Protein AF-S4PQL3-F1 (afdb_monomer_lite)

Foldseek 3Di:
DDDPPDDPPPPVVPPPQDQQAADLDDDPVLLVLLLVVCLAPPLPLCVSCVSSSRHHSVSSVVCCVVCCVVSVSVVSNVNSVVVVVVVVPPPPDDDDDDDDDDPDDDDDDDDD

Structure (mmCIF, N/CA/C/O backbone):
data_AF-S4PQL3-F1
#
_entry.id   AF-S4PQL3-F1
#
loop_
_atom_site.group_PDB
_atom_site.id
_atom_site.type_symbol
_atom_site.label_atom_id
_atom_site.label_alt_id
_atom_site.label_comp_id
_atom_site.label_asym_id
_atom_site.label_entity_id
_atom_site.label_seq_id
_atom_site.pdbx_PDB_ins_code
_atom_site.Cartn_x
_atom_site.Cartn_y
_atom_site.Cartn_z
_atom_site.occupancy
_atom_site.B_iso_or_equiv
_atom_site.auth_seq_id
_atom_site.auth_comp_id
_atom_site.auth_asym_id
_atom_site.auth_atom_id
_atom_site.pdbx_PDB_model_num
ATOM 1 N N . MET A 1 1 ? 1.111 52.770 -8.232 1.00 54.19 1 MET A N 1
ATOM 2 C CA . MET A 1 1 ? 0.310 51.524 -8.164 1.00 54.19 1 MET A CA 1
ATOM 3 C C . MET A 1 1 ? 0.664 50.609 -9.321 1.00 54.19 1 MET A C 1
ATOM 5 O O . MET A 1 1 ? 0.499 51.042 -10.451 1.00 54.19 1 MET A O 1
ATOM 9 N N . LYS A 1 2 ? 1.124 49.382 -9.037 1.00 53.66 2 LYS A N 1
ATOM 10 C CA . LYS A 1 2 ? 1.009 48.172 -9.879 1.00 53.66 2 LYS A CA 1
ATOM 11 C C . LYS A 1 2 ? 1.687 47.017 -9.130 1.00 53.66 2 LYS A C 1
ATOM 13 O O . LYS A 1 2 ? 2.870 46.758 -9.305 1.00 53.66 2 LYS A O 1
ATOM 18 N N . ARG A 1 3 ? 0.943 46.372 -8.228 1.00 51.34 3 ARG A N 1
ATOM 19 C CA . ARG A 1 3 ? 1.338 45.080 -7.655 1.00 51.34 3 ARG A CA 1
ATOM 20 C C . ARG A 1 3 ? 1.027 44.023 -8.713 1.00 51.34 3 ARG A C 1
ATOM 22 O O . ARG A 1 3 ? -0.135 43.879 -9.076 1.00 51.34 3 ARG A O 1
ATOM 29 N N . LYS A 1 4 ? 2.040 43.321 -9.217 1.00 53.41 4 LYS A N 1
ATOM 30 C CA . LYS A 1 4 ? 1.851 42.036 -9.895 1.00 53.41 4 LYS A CA 1
ATOM 31 C C . LYS A 1 4 ? 2.220 40.955 -8.889 1.00 53.41 4 LYS A C 1
ATOM 33 O O . LYS A 1 4 ? 3.387 40.634 -8.717 1.00 53.41 4 LYS A O 1
ATOM 38 N N . VAL A 1 5 ? 1.205 40.472 -8.183 1.00 56.53 5 VAL A N 1
ATOM 39 C CA . VAL A 1 5 ? 1.244 39.160 -7.539 1.00 56.53 5 VAL A CA 1
ATOM 40 C C . VAL A 1 5 ? 1.065 38.169 -8.683 1.00 56.53 5 VAL A C 1
ATOM 42 O O . VAL A 1 5 ? -0.007 38.111 -9.276 1.00 56.53 5 VAL A O 1
ATOM 45 N N . GLY A 1 6 ? 2.151 37.516 -9.082 1.00 50.72 6 GLY A N 1
ATOM 46 C CA . GLY A 1 6 ? 2.153 36.485 -10.111 1.00 50.72 6 GLY A CA 1
ATOM 47 C C . GLY A 1 6 ? 2.552 35.165 -9.478 1.00 50.72 6 GLY A C 1
ATOM 48 O O . GLY A 1 6 ? 3.737 34.899 -9.349 1.00 50.72 6 GLY A O 1
ATOM 49 N N . ASP A 1 7 ? 1.547 34.429 -9.009 1.00 52.19 7 ASP A N 1
ATOM 50 C CA . ASP A 1 7 ? 1.407 32.981 -9.195 1.00 52.19 7 ASP A CA 1
ATOM 51 C C . ASP A 1 7 ? 2.699 32.133 -9.161 1.00 52.19 7 ASP A C 1
ATOM 53 O O . ASP A 1 7 ? 3.058 31.471 -10.125 1.00 52.19 7 ASP A O 1
ATOM 57 N N . ALA A 1 8 ? 3.421 32.160 -8.042 1.00 52.03 8 ALA A N 1
ATOM 58 C CA . ALA A 1 8 ? 4.573 31.288 -7.784 1.00 52.03 8 ALA A CA 1
ATOM 59 C C . ALA A 1 8 ? 4.348 30.487 -6.492 1.00 52.03 8 ALA A C 1
ATOM 61 O O . ALA A 1 8 ? 5.194 30.466 -5.606 1.00 52.03 8 ALA A O 1
ATOM 62 N N . GLY A 1 9 ? 3.140 29.939 -6.320 1.00 51.34 9 GLY A N 1
ATOM 63 C CA . GLY A 1 9 ? 2.694 29.402 -5.028 1.00 51.34 9 GLY A CA 1
ATOM 64 C C . GLY A 1 9 ? 2.504 27.889 -4.951 1.00 51.34 9 GLY A C 1
ATOM 65 O O . GLY A 1 9 ? 2.343 27.380 -3.848 1.00 51.34 9 GLY A O 1
ATOM 66 N N . VAL A 1 10 ? 2.476 27.168 -6.079 1.00 56.03 10 VAL A N 1
ATOM 67 C CA . VAL A 1 10 ? 2.014 25.762 -6.074 1.00 56.03 10 VAL A CA 1
ATOM 68 C C . VAL A 1 10 ? 2.884 24.768 -6.845 1.00 56.03 10 VAL A C 1
ATOM 70 O O . VAL A 1 10 ? 2.742 23.572 -6.617 1.00 56.03 10 VAL A O 1
ATOM 73 N N . GLU A 1 11 ? 3.803 25.213 -7.707 1.00 50.19 11 GLU A N 1
ATOM 74 C CA . GLU A 1 11 ? 4.694 24.294 -8.446 1.00 50.19 11 GLU A CA 1
ATOM 75 C C . GLU A 1 11 ? 5.824 23.732 -7.564 1.00 50.19 11 GLU A C 1
ATOM 77 O O . GLU A 1 11 ? 6.180 22.567 -7.679 1.00 50.19 11 GLU A O 1
ATOM 82 N N . GLU A 1 12 ? 6.323 24.504 -6.595 1.00 51.53 12 GLU A N 1
ATOM 83 C CA . GLU A 1 12 ? 7.423 24.080 -5.707 1.00 51.53 12 GLU A CA 1
ATOM 84 C C . GLU A 1 12 ? 6.984 23.083 -4.615 1.00 51.53 12 GLU A C 1
ATOM 86 O O . GLU A 1 12 ? 7.809 22.444 -3.966 1.00 51.53 12 GLU A O 1
ATOM 91 N N . LEU A 1 13 ? 5.671 22.909 -4.439 1.00 56.22 13 LEU A N 1
ATOM 92 C CA . LEU A 1 13 ? 5.084 21.913 -3.541 1.00 56.22 13 LEU A CA 1
ATOM 93 C C . LEU A 1 13 ? 4.715 20.615 -4.256 1.00 56.22 13 LEU A C 1
ATOM 95 O O . LEU A 1 13 ? 4.231 19.693 -3.599 1.00 56.22 13 LEU A O 1
ATOM 99 N N . ARG A 1 14 ? 4.907 20.527 -5.577 1.00 53.50 14 ARG A N 1
ATOM 100 C CA . ARG A 1 14 ?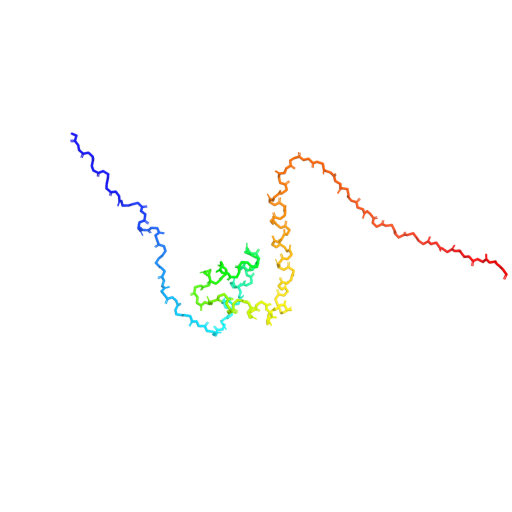 4.643 19.298 -6.317 1.00 53.50 14 ARG A CA 1
ATOM 101 C C . ARG A 1 14 ? 5.754 18.304 -5.976 1.00 53.50 14 ARG A C 1
ATOM 103 O O . ARG A 1 14 ? 6.897 18.534 -6.374 1.00 53.50 14 ARG A O 1
ATOM 110 N N . PRO A 1 15 ? 5.472 17.202 -5.255 1.00 62.34 15 PRO A N 1
ATOM 111 C CA . PRO A 1 15 ? 6.468 16.159 -5.086 1.00 62.34 15 PRO A CA 1
ATOM 112 C C . PRO A 1 15 ? 6.837 15.698 -6.493 1.00 62.34 15 PRO A C 1
ATOM 114 O O . PRO A 1 15 ? 5.956 15.305 -7.258 1.00 62.34 15 PRO A O 1
ATOM 117 N N . GLY A 1 16 ? 8.108 15.841 -6.875 1.00 51.28 16 GLY A N 1
ATOM 118 C CA . GLY A 1 16 ? 8.594 15.356 -8.158 1.00 51.28 16 GLY A CA 1
ATOM 119 C C . GLY A 1 16 ? 8.335 13.860 -8.220 1.00 51.28 16 GLY A C 1
ATOM 120 O O . GLY A 1 16 ? 9.053 13.090 -7.594 1.00 51.28 16 GLY A O 1
ATOM 121 N N . GLU A 1 17 ? 7.266 13.462 -8.901 1.00 56.22 17 GLU A N 1
ATOM 122 C CA . GLU A 1 17 ? 6.858 12.071 -9.019 1.00 56.22 17 GLU A CA 1
ATOM 123 C C . GLU A 1 17 ? 7.800 11.417 -10.037 1.00 56.22 17 GLU A C 1
ATOM 125 O O . GLU A 1 17 ? 7.734 11.746 -11.229 1.00 56.22 17 GLU A O 1
ATOM 130 N N . PRO A 1 18 ? 8.734 10.534 -9.632 1.00 58.16 18 PRO A N 1
ATOM 131 C CA . PRO A 1 18 ? 9.413 9.736 -10.630 1.00 58.16 18 PRO A CA 1
ATOM 132 C C . PRO A 1 18 ? 8.360 8.813 -11.260 1.00 58.16 18 PRO A C 1
ATOM 134 O O . PRO A 1 18 ? 7.542 8.250 -10.530 1.00 58.16 18 PRO A O 1
ATOM 137 N N . PRO A 1 19 ? 8.386 8.567 -12.583 1.00 57.00 19 PRO A N 1
ATOM 138 C CA . PRO A 1 19 ? 7.680 7.431 -13.153 1.00 57.00 19 PRO A CA 1
ATOM 139 C C . PRO A 1 19 ? 8.394 6.173 -12.653 1.00 57.00 19 PRO A C 1
ATOM 141 O O . PRO A 1 19 ? 9.291 5.631 -13.308 1.00 57.00 19 PRO A O 1
ATOM 144 N N . ALA A 1 20 ? 8.067 5.754 -11.433 1.00 67.38 20 ALA A N 1
ATOM 145 C CA . ALA A 1 20 ? 8.608 4.561 -10.832 1.00 67.38 20 ALA A CA 1
ATOM 146 C C . ALA A 1 20 ? 8.088 3.394 -11.674 1.00 67.38 20 ALA A C 1
ATOM 148 O O . ALA A 1 20 ? 6.912 3.037 -11.640 1.00 67.38 20 ALA A O 1
ATOM 149 N N . LYS A 1 21 ? 8.954 2.869 -12.548 1.00 86.75 21 LYS A N 1
ATOM 150 C CA . LYS A 1 21 ? 8.586 1.793 -13.470 1.00 86.75 21 LYS A CA 1
ATOM 151 C C . LYS A 1 21 ? 7.991 0.647 -12.659 1.00 86.75 21 LYS A C 1
ATOM 153 O O . LYS A 1 21 ? 8.613 0.180 -11.704 1.00 86.75 21 LYS A O 1
ATOM 158 N N . ILE A 1 22 ? 6.805 0.199 -13.065 1.00 91.94 22 ILE A N 1
ATOM 159 C CA . ILE A 1 22 ? 6.112 -0.911 -12.415 1.00 91.94 22 ILE A CA 1
ATOM 160 C C . ILE A 1 22 ? 7.047 -2.123 -12.335 1.00 91.94 22 ILE A C 1
ATOM 162 O O . ILE A 1 22 ? 7.606 -2.556 -13.344 1.00 91.94 22 ILE A O 1
ATOM 166 N N . ASN A 1 23 ? 7.205 -2.677 -11.133 1.00 89.94 23 ASN A N 1
ATOM 167 C CA . ASN A 1 23 ? 8.094 -3.801 -10.860 1.00 89.94 23 ASN A CA 1
ATOM 168 C C . ASN A 1 23 ? 7.384 -4.848 -9.997 1.00 89.94 23 ASN A C 1
ATOM 170 O O . ASN A 1 23 ? 6.925 -4.543 -8.900 1.00 89.94 23 ASN A O 1
ATOM 174 N N . SER A 1 24 ? 7.327 -6.099 -10.455 1.00 89.31 24 SER A N 1
ATOM 175 C CA . SER A 1 24 ? 6.672 -7.191 -9.721 1.00 89.31 24 SER A CA 1
ATOM 176 C C . SER A 1 24 ? 7.513 -7.771 -8.575 1.00 89.31 24 SER A C 1
ATOM 178 O O . SER A 1 24 ? 6.967 -8.474 -7.724 1.00 89.31 24 SER A O 1
ATOM 180 N N . ARG A 1 25 ? 8.828 -7.511 -8.520 1.00 93.62 25 ARG A N 1
ATOM 181 C CA . ARG A 1 25 ? 9.677 -7.973 -7.413 1.00 93.62 25 ARG A CA 1
ATOM 182 C C . ARG A 1 25 ? 9.379 -7.143 -6.168 1.00 93.62 25 ARG A C 1
ATOM 184 O O . ARG A 1 25 ? 9.432 -5.920 -6.223 1.00 93.62 25 ARG A O 1
ATOM 191 N N . TRP A 1 26 ? 9.099 -7.827 -5.064 1.00 94.81 26 TRP A N 1
ATOM 192 C CA . TRP A 1 26 ? 8.892 -7.216 -3.756 1.00 94.81 26 TRP A CA 1
ATOM 193 C C . TRP A 1 26 ? 10.213 -7.096 -3.006 1.00 94.81 26 TRP A C 1
ATOM 195 O O . TRP A 1 26 ? 10.892 -8.101 -2.778 1.00 94.81 26 TRP A O 1
ATOM 205 N N . THR A 1 27 ? 10.575 -5.876 -2.625 1.00 95.31 27 THR A N 1
ATOM 206 C CA . THR A 1 27 ? 11.647 -5.632 -1.655 1.00 95.31 27 THR A CA 1
ATOM 207 C C . THR A 1 27 ? 11.090 -5.670 -0.231 1.00 95.31 27 THR A C 1
ATOM 209 O O . THR A 1 27 ? 9.884 -5.553 -0.020 1.00 95.31 27 THR A O 1
ATOM 212 N N . ASN A 1 28 ? 11.956 -5.833 0.773 1.00 94.88 28 ASN A N 1
ATOM 213 C CA . ASN A 1 28 ? 11.509 -5.820 2.169 1.00 94.88 28 ASN A CA 1
ATOM 214 C C . ASN A 1 28 ? 10.875 -4.475 2.566 1.00 94.88 28 ASN A C 1
ATOM 216 O O . ASN A 1 28 ? 9.895 -4.454 3.305 1.00 94.88 28 ASN A O 1
ATOM 220 N N . ASP A 1 29 ? 11.412 -3.377 2.034 1.00 94.12 29 ASP A N 1
ATOM 221 C CA . ASP A 1 29 ? 10.901 -2.024 2.258 1.00 94.12 29 ASP A CA 1
ATOM 222 C C . ASP A 1 29 ? 9.480 -1.860 1.693 1.00 94.12 29 ASP A C 1
ATOM 224 O O . ASP A 1 29 ? 8.564 -1.447 2.402 1.00 94.12 29 ASP A O 1
ATOM 228 N N . GLU A 1 30 ? 9.250 -2.331 0.462 1.00 95.25 30 GLU A N 1
ATOM 229 C CA . GLU A 1 30 ? 7.920 -2.329 -0.158 1.00 95.25 30 GLU A CA 1
ATOM 230 C C . GLU A 1 30 ? 6.915 -3.197 0.609 1.00 95.25 30 GLU A C 1
ATOM 232 O O . GLU A 1 30 ? 5.747 -2.826 0.719 1.00 95.25 30 GLU A O 1
ATOM 237 N N . LEU A 1 31 ? 7.344 -4.345 1.151 1.00 95.94 31 LEU A N 1
ATOM 238 C CA . LEU A 1 31 ? 6.479 -5.205 1.965 1.00 95.94 31 LEU A CA 1
ATOM 239 C C . LEU A 1 31 ? 6.043 -4.484 3.249 1.00 95.94 31 LEU A C 1
ATOM 241 O O . LEU A 1 31 ? 4.860 -4.496 3.581 1.00 95.94 31 LEU A O 1
ATOM 245 N N . LEU A 1 32 ? 6.968 -3.825 3.953 1.00 96.00 32 LEU A N 1
ATOM 246 C CA . LEU A 1 32 ? 6.666 -3.075 5.178 1.00 96.00 32 LEU A CA 1
ATOM 247 C C . LEU A 1 32 ? 5.777 -1.855 4.902 1.00 96.00 32 LEU A C 1
ATOM 249 O O . LEU A 1 32 ? 4.807 -1.603 5.627 1.00 96.00 32 LEU A O 1
ATOM 253 N N . MET A 1 33 ? 6.063 -1.136 3.817 1.00 96.44 33 MET A N 1
ATOM 254 C CA . MET A 1 33 ? 5.247 -0.016 3.361 1.00 96.44 33 MET A CA 1
ATOM 255 C C . MET A 1 33 ? 3.833 -0.476 2.987 1.00 96.44 33 MET A C 1
ATOM 257 O O . MET A 1 33 ? 2.865 0.162 3.394 1.00 96.44 33 MET A O 1
ATOM 261 N N . ALA A 1 34 ? 3.682 -1.617 2.305 1.00 95.94 34 ALA A N 1
ATOM 262 C CA . ALA A 1 34 ? 2.374 -2.184 1.979 1.00 95.94 34 ALA A CA 1
ATOM 263 C C . ALA A 1 34 ? 1.566 -2.566 3.230 1.00 95.94 34 ALA A C 1
ATOM 265 O O . ALA A 1 34 ? 0.375 -2.274 3.284 1.00 95.94 34 ALA A O 1
ATOM 266 N N . VAL A 1 35 ? 2.185 -3.161 4.257 1.00 96.62 35 VAL A N 1
ATOM 267 C CA . VAL A 1 35 ? 1.496 -3.477 5.528 1.00 96.62 35 VAL A CA 1
ATOM 268 C C . VAL A 1 35 ? 0.993 -2.203 6.208 1.00 96.62 35 VAL A C 1
ATOM 270 O O . VAL A 1 35 ? -0.160 -2.130 6.634 1.00 96.62 35 VAL A O 1
ATOM 273 N N . THR A 1 36 ? 1.837 -1.173 6.253 1.00 95.94 36 THR A N 1
ATOM 274 C CA . THR A 1 36 ? 1.481 0.129 6.834 1.00 95.94 36 THR A CA 1
ATOM 275 C C . THR A 1 36 ? 0.360 0.800 6.037 1.00 95.94 36 THR A C 1
ATOM 277 O O . THR A 1 36 ? -0.586 1.344 6.606 1.00 95.94 36 THR A O 1
ATOM 280 N N . ALA A 1 37 ? 0.414 0.707 4.709 1.00 96.31 37 ALA A N 1
ATOM 281 C CA . ALA A 1 37 ? -0.621 1.217 3.824 1.00 96.31 37 ALA A CA 1
ATOM 282 C C . ALA A 1 37 ? -1.953 0.469 4.017 1.00 96.31 37 ALA A C 1
ATOM 284 O O . ALA A 1 37 ? -2.994 1.112 4.086 1.00 96.31 37 ALA A O 1
ATOM 285 N N . VAL A 1 38 ? -1.948 -0.855 4.215 1.00 95.88 38 VAL A N 1
ATOM 286 C CA . VAL A 1 38 ? -3.161 -1.621 4.567 1.00 95.88 38 VAL A CA 1
ATOM 287 C C . VAL A 1 38 ? -3.759 -1.138 5.893 1.00 95.88 38 VAL A C 1
ATOM 289 O O . VAL A 1 38 ? -4.973 -0.984 5.988 1.00 95.88 38 VAL A O 1
ATOM 292 N N . ARG A 1 39 ? -2.942 -0.820 6.905 1.00 94.94 39 ARG A N 1
ATOM 293 C CA . ARG A 1 39 ? -3.436 -0.265 8.181 1.00 94.94 39 ARG A CA 1
ATOM 294 C C . ARG A 1 39 ? -4.117 1.096 8.014 1.00 94.94 39 ARG A C 1
ATOM 296 O O . ARG A 1 39 ? -5.060 1.420 8.739 1.00 94.94 39 ARG A O 1
ATOM 303 N N . LYS A 1 40 ? -3.628 1.900 7.069 1.00 94.00 40 LYS A N 1
ATOM 304 C CA . LYS A 1 40 ? -4.108 3.262 6.808 1.00 94.00 40 LYS A CA 1
ATOM 305 C C . LYS A 1 40 ? -5.296 3.319 5.848 1.00 94.00 40 LYS A C 1
ATOM 307 O O . LYS A 1 40 ? -6.181 4.138 6.064 1.00 94.00 40 LYS A O 1
ATOM 312 N N . TYR A 1 41 ? -5.315 2.481 4.815 1.00 95.62 41 TYR A N 1
ATOM 313 C CA . TYR A 1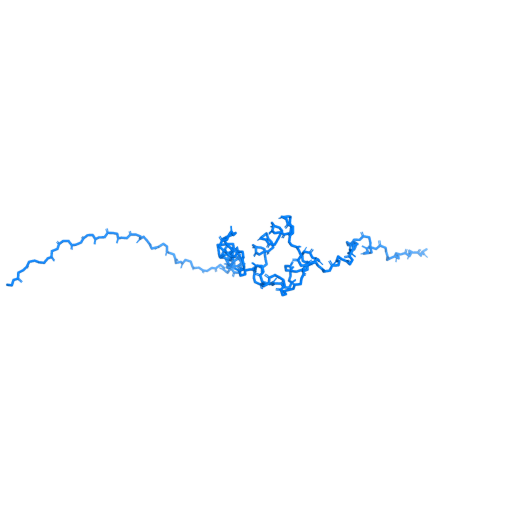 41 ? -6.279 2.526 3.707 1.00 95.62 41 TYR A CA 1
ATOM 314 C C . TYR A 1 41 ? -7.219 1.307 3.656 1.00 95.62 41 TYR A C 1
ATOM 316 O O . TYR A 1 41 ? -8.187 1.298 2.902 1.00 95.62 41 TYR A O 1
ATOM 324 N N . GLY A 1 42 ? -6.960 0.258 4.438 1.00 93.88 42 GLY A N 1
ATOM 325 C CA . GLY A 1 42 ? -7.778 -0.951 4.448 1.00 93.88 42 GLY A CA 1
ATOM 326 C C . GLY A 1 42 ? -7.717 -1.702 3.117 1.00 93.88 42 GLY A C 1
ATOM 327 O O . GLY A 1 42 ? -6.656 -2.174 2.707 1.00 93.88 42 GLY A O 1
ATOM 328 N N . LYS A 1 43 ? -8.875 -1.838 2.455 1.00 94.62 43 LYS A N 1
ATOM 329 C CA . LYS A 1 43 ? -9.023 -2.531 1.158 1.00 94.62 43 LYS A CA 1
ATOM 330 C C . LYS A 1 43 ? -8.967 -1.593 -0.051 1.00 94.62 43 LYS A C 1
ATOM 332 O O . LYS A 1 43 ? -9.210 -2.058 -1.162 1.00 94.62 43 LYS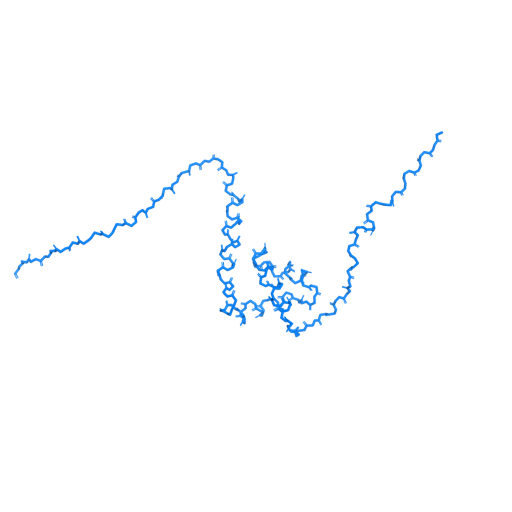 A O 1
ATOM 337 N N . ASP A 1 44 ? -8.633 -0.314 0.131 1.00 95.50 44 ASP A N 1
ATOM 338 C CA . ASP A 1 44 ? -8.390 0.601 -0.991 1.00 95.50 44 ASP A CA 1
ATOM 339 C C . ASP A 1 44 ? -7.049 0.278 -1.666 1.00 95.50 44 ASP A C 1
ATOM 341 O O . ASP A 1 44 ? -6.031 0.952 -1.500 1.00 95.50 44 ASP A O 1
ATOM 345 N N . PHE A 1 45 ? -7.043 -0.804 -2.446 1.00 96.00 45 PHE A N 1
ATOM 346 C CA . PHE A 1 45 ? -5.853 -1.324 -3.120 1.00 96.00 45 PHE A CA 1
ATOM 347 C C . PHE A 1 45 ? -5.256 -0.335 -4.123 1.00 96.00 45 PHE A C 1
ATOM 349 O O . PHE A 1 45 ? -4.049 -0.368 -4.358 1.00 96.00 45 PHE A O 1
ATOM 356 N N . GLN A 1 46 ? -6.084 0.551 -4.681 1.00 95.44 46 GLN A N 1
ATOM 357 C CA . GLN A 1 46 ? -5.649 1.621 -5.570 1.00 95.44 46 GLN A CA 1
ATOM 358 C C . GLN A 1 46 ? -4.808 2.662 -4.814 1.00 95.44 46 GLN A C 1
ATOM 360 O O . GLN A 1 46 ? -3.682 2.937 -5.217 1.00 95.44 46 GLN A O 1
ATOM 365 N N . ALA A 1 47 ? -5.287 3.151 -3.665 1.00 94.88 47 ALA A N 1
ATOM 366 C CA . ALA A 1 47 ? -4.544 4.102 -2.833 1.00 94.88 47 ALA A CA 1
ATOM 367 C C . ALA A 1 47 ? -3.233 3.499 -2.300 1.00 94.88 47 ALA A C 1
ATOM 369 O O . ALA A 1 47 ? -2.210 4.178 -2.199 1.00 94.88 47 ALA A O 1
ATOM 370 N N . ILE A 1 48 ? -3.240 2.198 -1.993 1.00 95.62 48 ILE A N 1
ATOM 371 C CA . ILE A 1 48 ? -2.027 1.470 -1.608 1.00 95.62 48 ILE A CA 1
ATOM 372 C C . ILE A 1 48 ? -1.041 1.419 -2.785 1.00 95.62 48 ILE A C 1
ATOM 374 O O . ILE A 1 48 ? 0.135 1.712 -2.600 1.00 95.62 48 ILE A O 1
ATOM 378 N N . ALA A 1 49 ? -1.498 1.087 -3.995 1.00 94.81 49 ALA A N 1
ATOM 379 C CA . ALA A 1 49 ? -0.650 1.057 -5.187 1.00 94.81 49 ALA A CA 1
ATOM 380 C C . ALA A 1 49 ? -0.016 2.428 -5.481 1.00 94.81 49 ALA A C 1
ATOM 382 O O . ALA A 1 49 ? 1.187 2.501 -5.721 1.00 94.81 49 ALA A O 1
ATOM 383 N N . GLU A 1 50 ? -0.797 3.504 -5.373 1.00 93.19 50 GLU A N 1
ATOM 384 C CA . GLU A 1 50 ? -0.326 4.888 -5.515 1.00 93.19 50 GLU A CA 1
ATOM 385 C C . GLU A 1 50 ? 0.696 5.262 -4.435 1.00 93.19 50 GLU A C 1
ATOM 387 O O . GLU A 1 50 ? 1.713 5.877 -4.738 1.00 93.19 50 GLU A O 1
ATOM 392 N N . THR A 1 51 ? 0.487 4.813 -3.192 1.00 93.12 51 THR A N 1
ATOM 393 C CA . THR A 1 51 ? 1.448 5.023 -2.095 1.00 93.12 51 THR A CA 1
ATOM 394 C C . THR A 1 51 ? 2.797 4.361 -2.387 1.00 93.12 51 THR A C 1
ATOM 396 O O . THR A 1 51 ? 3.839 4.909 -2.038 1.00 93.12 51 THR A O 1
ATOM 399 N N . LEU A 1 52 ? 2.793 3.182 -3.018 1.00 92.81 52 LEU A N 1
ATOM 400 C CA . LEU A 1 52 ? 4.021 2.469 -3.374 1.00 92.81 52 LEU A CA 1
ATOM 401 C C . LEU A 1 52 ? 4.673 3.011 -4.656 1.00 92.81 52 LEU A C 1
ATOM 403 O O . LEU A 1 52 ? 5.888 2.904 -4.809 1.00 92.81 52 LEU A O 1
ATOM 407 N N . GLY A 1 53 ? 3.884 3.513 -5.609 1.00 91.94 53 GLY A N 1
ATOM 408 C CA . GLY A 1 53 ? 4.328 4.046 -6.904 1.00 91.94 53 GLY A CA 1
ATOM 409 C C . GLY A 1 53 ? 4.886 3.008 -7.894 1.00 91.94 53 GLY A C 1
ATOM 410 O O . GLY A 1 53 ? 4.778 3.184 -9.102 1.00 91.94 53 GLY A O 1
ATOM 411 N N . THR A 1 54 ? 5.449 1.893 -7.419 1.00 93.81 54 THR A N 1
ATOM 412 C CA . THR A 1 54 ? 6.081 0.831 -8.234 1.00 93.81 54 THR A CA 1
ATOM 413 C C . THR A 1 54 ? 5.197 -0.402 -8.437 1.00 93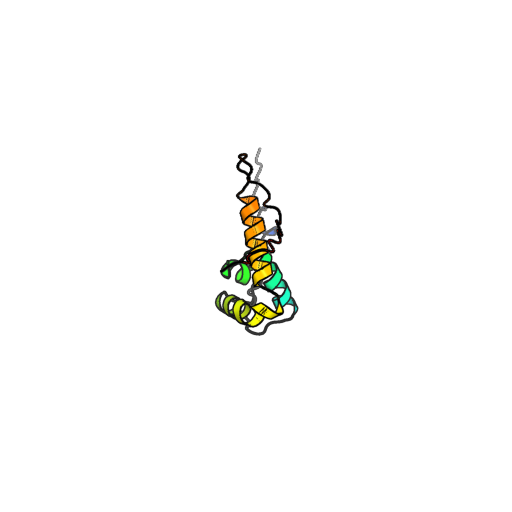.81 54 THR A C 1
ATOM 415 O O . THR A 1 54 ? 5.589 -1.351 -9.128 1.00 93.81 54 THR A O 1
ATOM 418 N N . LYS A 1 55 ? 4.020 -0.448 -7.808 1.00 94.44 55 LYS A N 1
ATOM 419 C CA . LYS A 1 55 ? 3.108 -1.599 -7.808 1.00 94.44 55 LYS A CA 1
ATOM 420 C C . LYS A 1 55 ? 1.753 -1.186 -8.371 1.00 94.44 55 LYS A C 1
ATOM 422 O O . LYS A 1 55 ? 1.346 -0.042 -8.259 1.00 94.44 55 LYS A O 1
ATOM 427 N N . THR A 1 56 ? 1.051 -2.138 -8.977 1.00 95.81 56 THR A N 1
ATOM 428 C CA . THR A 1 56 ? -0.314 -1.938 -9.476 1.00 95.81 56 THR A CA 1
ATOM 429 C C . THR A 1 56 ? -1.306 -2.530 -8.491 1.00 95.81 56 THR A C 1
ATOM 431 O O . THR A 1 56 ? -0.951 -3.407 -7.700 1.00 95.81 56 THR A O 1
ATOM 434 N N . GLU A 1 57 ? -2.571 -2.134 -8.593 1.00 95.88 57 GLU A N 1
ATOM 435 C CA . GLU A 1 57 ? -3.651 -2.690 -7.775 1.00 95.88 57 GLU A CA 1
ATOM 436 C C . GLU A 1 57 ? -3.682 -4.233 -7.814 1.00 95.88 57 GLU A C 1
ATOM 438 O O . GLU A 1 57 ? -3.830 -4.894 -6.788 1.00 95.88 57 GLU A O 1
ATOM 443 N N . ALA A 1 58 ? -3.449 -4.835 -8.987 1.00 96.31 58 ALA A N 1
ATOM 444 C CA . ALA A 1 58 ? -3.382 -6.288 -9.143 1.00 96.31 58 ALA A CA 1
ATOM 445 C C . ALA A 1 58 ? -2.236 -6.926 -8.331 1.00 96.31 58 ALA A C 1
ATOM 447 O O . ALA A 1 58 ? -2.420 -7.990 -7.724 1.00 96.31 58 ALA A O 1
ATOM 448 N N . HIS A 1 59 ? -1.073 -6.268 -8.264 1.00 96.12 59 HIS A N 1
ATOM 449 C CA . HIS A 1 59 ? 0.024 -6.702 -7.400 1.00 96.12 59 HIS A CA 1
ATOM 450 C C . HIS A 1 59 ? -0.365 -6.605 -5.920 1.00 96.12 59 HIS A C 1
ATOM 452 O O . HIS A 1 59 ? -0.061 -7.527 -5.164 1.00 96.12 59 HIS A O 1
ATOM 458 N N . ILE A 1 60 ? -1.081 -5.548 -5.516 1.00 96.88 60 ILE A N 1
ATOM 459 C CA . ILE A 1 60 ? -1.542 -5.375 -4.130 1.00 96.88 60 ILE A CA 1
ATOM 460 C C . ILE A 1 60 ? -2.561 -6.453 -3.742 1.00 96.88 60 ILE A C 1
ATOM 462 O O . ILE A 1 60 ? -2.428 -7.057 -2.679 1.00 96.88 60 ILE A O 1
ATOM 466 N N . ARG A 1 61 ? -3.525 -6.784 -4.614 1.00 96.38 61 ARG A N 1
ATOM 467 C CA . ARG A 1 61 ? -4.475 -7.888 -4.362 1.00 96.38 61 ARG A CA 1
ATOM 468 C C . ARG A 1 61 ? -3.752 -9.220 -4.161 1.00 96.38 61 ARG A C 1
ATOM 470 O O . ARG A 1 61 ? -4.051 -9.962 -3.226 1.00 96.38 61 ARG A O 1
ATOM 477 N N . THR A 1 62 ? -2.761 -9.502 -5.007 1.00 96.69 62 THR A N 1
ATOM 478 C CA . THR A 1 62 ? -1.946 -10.723 -4.903 1.00 96.69 62 THR A CA 1
ATOM 479 C C . THR A 1 62 ? -1.127 -10.742 -3.613 1.00 96.69 62 THR A C 1
ATOM 481 O O . THR A 1 62 ? -1.069 -11.773 -2.936 1.00 96.69 62 THR A O 1
ATOM 484 N N . PHE A 1 63 ? -0.527 -9.606 -3.241 1.00 96.25 63 PHE A N 1
ATOM 485 C CA . PHE A 1 63 ? 0.169 -9.440 -1.968 1.00 96.25 63 PHE A CA 1
ATOM 486 C C . PHE A 1 63 ? -0.767 -9.743 -0.793 1.00 96.25 63 PHE A C 1
ATOM 488 O O . PHE A 1 63 ? -0.430 -10.564 0.057 1.00 96.25 63 PHE A O 1
ATOM 495 N N . PHE A 1 64 ? -1.976 -9.179 -0.797 1.00 95.25 64 PHE A N 1
ATOM 496 C CA . PHE A 1 64 ? -2.933 -9.336 0.295 1.00 95.25 64 PHE A CA 1
ATOM 497 C C . PHE A 1 64 ? -3.285 -10.804 0.570 1.00 95.25 64 PHE A C 1
ATOM 499 O O . PHE A 1 64 ? -3.375 -11.215 1.724 1.00 95.25 64 PHE A O 1
ATOM 506 N N . ILE A 1 65 ? -3.427 -11.624 -0.475 1.00 95.94 65 ILE A N 1
ATOM 507 C CA . ILE A 1 65 ? -3.701 -13.064 -0.339 1.00 95.94 65 ILE A CA 1
ATOM 508 C C . ILE A 1 65 ? -2.437 -13.816 0.098 1.00 95.94 65 ILE A C 1
ATOM 510 O O . ILE A 1 65 ? -2.463 -14.580 1.064 1.00 95.94 65 ILE A O 1
ATOM 514 N N . SER A 1 66 ? -1.316 -13.573 -0.586 1.00 95.69 66 SER A N 1
ATOM 515 C CA . SER A 1 66 ? -0.062 -14.326 -0.410 1.00 95.69 66 SER A CA 1
ATOM 516 C C . SER A 1 66 ? 0.591 -14.096 0.954 1.00 95.69 66 SER A C 1
ATOM 518 O O . SER A 1 66 ? 1.301 -14.955 1.476 1.00 95.69 66 SER A O 1
ATOM 520 N N . TYR A 1 67 ? 0.359 -12.924 1.540 1.00 94.94 67 TYR A N 1
ATOM 521 C CA . TYR A 1 67 ? 1.001 -12.467 2.768 1.00 94.94 67 TYR A CA 1
ATOM 522 C C . TYR A 1 67 ? 0.035 -12.337 3.951 1.00 94.94 67 TYR A C 1
ATOM 524 O O . TYR A 1 67 ? 0.462 -11.977 5.048 1.00 94.94 67 TYR A O 1
ATOM 532 N N . ARG A 1 68 ? -1.231 -12.740 3.764 1.00 93.88 68 ARG A N 1
ATOM 533 C CA . ARG A 1 68 ? -2.318 -12.662 4.751 1.00 93.88 68 ARG A CA 1
ATOM 534 C C . ARG A 1 68 ? -1.930 -13.169 6.137 1.00 93.88 68 ARG A C 1
ATOM 536 O O . ARG A 1 68 ? -2.095 -12.452 7.117 1.00 93.88 68 ARG A O 1
ATOM 543 N N . ARG A 1 69 ? -1.395 -14.394 6.214 1.00 95.88 69 ARG A N 1
ATOM 544 C CA . ARG A 1 69 ? -0.990 -15.017 7.488 1.00 95.88 69 ARG A CA 1
ATOM 545 C C . ARG A 1 69 ? 0.344 -14.492 8.006 1.00 95.88 69 ARG A C 1
ATOM 547 O O . ARG A 1 69 ? 0.494 -14.340 9.204 1.00 95.88 69 ARG A O 1
ATOM 554 N N . ARG A 1 70 ? 1.311 -14.230 7.119 1.00 95.56 70 ARG A N 1
ATOM 555 C CA . ARG A 1 70 ? 2.675 -13.849 7.528 1.00 95.56 70 ARG A CA 1
ATOM 556 C C . ARG A 1 70 ? 2.735 -12.487 8.210 1.00 95.56 70 ARG A C 1
ATOM 558 O O . ARG A 1 70 ? 3.553 -12.309 9.098 1.00 95.56 70 ARG A O 1
ATOM 565 N N . TYR A 1 71 ? 1.880 -11.561 7.790 1.00 95.00 71 TYR A N 1
ATOM 566 C CA . TYR A 1 71 ? 1.815 -10.210 8.346 1.00 95.00 71 TYR A CA 1
ATOM 567 C C . TYR A 1 71 ? 0.519 -9.950 9.120 1.00 95.00 71 TYR A C 1
ATOM 569 O O . TYR A 1 71 ? 0.187 -8.796 9.364 1.00 95.00 71 TYR A O 1
ATOM 577 N N . ASN A 1 72 ? -0.239 -11.001 9.467 1.00 94.00 72 ASN A N 1
ATOM 578 C CA . ASN A 1 72 ? -1.530 -10.887 10.152 1.00 94.00 72 ASN A CA 1
ATOM 579 C C . ASN A 1 72 ? -2.444 -9.804 9.543 1.00 94.00 72 ASN A C 1
ATOM 581 O O . ASN A 1 72 ? -3.057 -9.017 10.265 1.00 94.00 72 ASN A O 1
ATOM 585 N N . LEU A 1 73 ? -2.560 -9.768 8.209 1.00 95.75 73 LEU A N 1
ATOM 586 C CA . LEU A 1 73 ? -3.269 -8.690 7.502 1.00 95.75 73 LEU A CA 1
ATOM 587 C C . LEU A 1 73 ? -4.748 -8.580 7.909 1.00 95.75 73 LEU A C 1
ATOM 589 O O . LEU A 1 73 ? -5.335 -7.515 7.777 1.00 95.75 73 LEU A O 1
ATOM 593 N N . ASP A 1 74 ? -5.340 -9.648 8.449 1.00 94.94 74 ASP A N 1
ATOM 594 C CA . ASP A 1 74 ? -6.687 -9.624 9.032 1.00 94.94 74 ASP A CA 1
ATOM 595 C C . ASP A 1 74 ? -6.807 -8.779 10.294 1.00 94.94 74 ASP A C 1
ATOM 597 O O . ASP A 1 74 ? -7.803 -8.082 10.472 1.00 94.94 74 ASP A O 1
ATOM 601 N N . ALA A 1 75 ? -5.810 -8.849 11.175 1.00 94.44 75 ALA A N 1
ATOM 602 C CA . ALA A 1 75 ? -5.783 -8.024 12.374 1.00 94.44 75 ALA A CA 1
ATOM 603 C C . ALA A 1 75 ? -5.587 -6.558 11.981 1.00 94.44 75 ALA A C 1
ATOM 605 O O . ALA A 1 75 ? -6.363 -5.705 12.398 1.00 94.44 75 ALA A O 1
ATOM 606 N N . VAL A 1 76 ? -4.640 -6.298 11.074 1.00 94.38 76 VAL A N 1
ATOM 607 C CA . VAL A 1 76 ? -4.376 -4.960 10.526 1.00 94.38 76 VAL A CA 1
ATOM 608 C C . VAL A 1 76 ? -5.633 -4.353 9.893 1.00 94.38 76 VAL A C 1
ATOM 610 O O . VAL A 1 76 ? -5.930 -3.177 10.096 1.00 94.38 76 VAL A O 1
ATOM 613 N N . LEU A 1 77 ? -6.397 -5.157 9.148 1.00 92.88 77 LEU A N 1
ATOM 614 C CA . LEU A 1 77 ? -7.645 -4.717 8.536 1.00 92.88 77 LEU A CA 1
ATOM 615 C C . LEU A 1 77 ? -8.717 -4.392 9.584 1.00 92.88 77 LEU A C 1
ATOM 617 O O . LEU A 1 77 ? -9.390 -3.371 9.482 1.00 92.88 77 LEU A O 1
ATOM 621 N N . ARG A 1 78 ? -8.857 -5.240 10.606 1.00 92.81 78 ARG A N 1
ATOM 622 C CA . ARG A 1 78 ? -9.808 -5.014 11.698 1.00 92.81 78 ARG A CA 1
ATOM 623 C C . ARG A 1 78 ? -9.483 -3.739 12.468 1.00 92.81 78 ARG A C 1
ATOM 625 O O . ARG A 1 78 ? -10.392 -3.002 12.821 1.00 92.81 78 ARG A O 1
ATOM 632 N N . GLU A 1 79 ? -8.205 -3.463 12.708 1.00 92.12 79 GLU A N 1
ATOM 633 C CA . GLU A 1 79 ? -7.778 -2.218 13.347 1.00 92.12 79 GLU A CA 1
ATOM 634 C C . GLU A 1 79 ? -8.102 -0.991 12.484 1.00 92.12 79 GLU A C 1
ATOM 636 O O . GLU A 1 79 ? -8.569 0.019 13.003 1.00 92.12 79 GLU A O 1
ATOM 641 N N . HIS A 1 80 ? -7.919 -1.080 11.161 1.00 92.00 80 HIS A N 1
ATOM 642 C CA . HIS A 1 80 ? -8.352 -0.027 10.240 1.00 92.00 80 HIS A CA 1
ATOM 643 C C . HIS A 1 80 ? -9.870 0.218 10.321 1.00 92.00 80 HIS A C 1
ATOM 645 O O . HIS A 1 80 ? -10.317 1.364 10.376 1.00 92.00 80 HIS A O 1
ATOM 651 N N . GLU A 1 81 ? -10.668 -0.852 10.341 1.00 91.19 81 GLU A N 1
ATOM 652 C CA . GLU A 1 81 ? -12.128 -0.778 10.472 1.00 91.19 81 GLU A CA 1
ATOM 653 C C . GLU A 1 81 ? -12.556 -0.216 11.836 1.00 91.19 81 GLU A C 1
ATOM 655 O O . GLU A 1 81 ? -13.473 0.599 11.886 1.00 91.19 81 GLU A O 1
ATOM 660 N N . ALA A 1 82 ? -11.873 -0.584 12.925 1.00 89.44 82 ALA A N 1
ATOM 661 C CA . ALA A 1 82 ? -12.140 -0.076 14.269 1.00 89.44 82 ALA A CA 1
ATOM 662 C C . ALA A 1 82 ? -11.832 1.425 14.390 1.00 89.44 82 ALA A C 1
ATOM 664 O O . ALA A 1 82 ? -12.667 2.179 14.887 1.00 89.44 82 ALA A O 1
ATOM 665 N N . ASP A 1 83 ? -10.691 1.884 13.868 1.00 85.12 83 ASP A N 1
ATOM 666 C CA . ASP A 1 83 ? -10.322 3.305 13.889 1.00 85.12 83 ASP A CA 1
ATOM 667 C C . ASP A 1 83 ? -11.284 4.156 13.050 1.00 85.12 83 ASP A C 1
ATOM 669 O O . ASP A 1 83 ? -11.677 5.250 13.460 1.00 85.12 83 ASP A O 1
ATOM 673 N N . ARG A 1 84 ? -11.710 3.653 11.882 1.00 80.62 84 ARG A N 1
ATOM 674 C CA . ARG A 1 84 ? -12.696 4.347 11.035 1.00 80.62 84 ARG A CA 1
ATOM 675 C C . ARG A 1 84 ? -14.111 4.275 11.593 1.00 80.62 84 ARG A C 1
ATOM 677 O O . ARG A 1 84 ? -14.855 5.245 11.468 1.00 80.62 84 ARG A O 1
ATOM 684 N N . GLY A 1 85 ? -14.480 3.159 12.216 1.00 62.78 85 GLY A N 1
ATOM 685 C CA . GLY A 1 85 ? -15.736 3.010 12.944 1.00 62.78 85 GLY A CA 1
ATOM 686 C C . GLY A 1 85 ? -15.824 3.997 14.105 1.00 62.78 85 GLY A C 1
ATOM 687 O O . GLY A 1 85 ? -16.856 4.638 14.282 1.00 62.78 85 GLY A O 1
ATOM 688 N N . ASN A 1 86 ? -14.716 4.208 14.821 1.00 58.91 86 ASN A N 1
ATOM 689 C CA . ASN A 1 86 ? -14.627 5.176 15.909 1.00 58.91 86 ASN A CA 1
ATOM 690 C C . ASN A 1 86 ? -14.615 6.634 15.405 1.00 58.91 86 ASN A C 1
ATOM 692 O O . ASN A 1 86 ? -15.248 7.498 16.005 1.00 58.91 86 ASN A O 1
ATOM 696 N N . ALA A 1 87 ? -13.976 6.912 14.261 1.00 57.94 87 ALA A N 1
ATOM 697 C CA . ALA A 1 87 ? -14.016 8.232 13.620 1.00 57.94 87 ALA A CA 1
ATOM 698 C C . ALA A 1 87 ? -15.422 8.617 13.115 1.00 57.94 87 ALA A C 1
ATOM 700 O O . ALA A 1 87 ? -15.779 9.794 13.128 1.00 57.94 87 ALA A O 1
ATOM 701 N N . ASN A 1 88 ? -16.241 7.635 12.723 1.00 54.81 88 ASN A N 1
ATOM 702 C CA . ASN A 1 88 ? -17.646 7.835 12.350 1.00 54.81 88 ASN A CA 1
ATOM 703 C C . ASN A 1 88 ? -18.621 7.792 13.550 1.00 54.81 88 ASN A C 1
ATOM 705 O O . ASN A 1 88 ? -19.817 8.008 13.356 1.00 54.81 88 ASN A O 1
ATOM 709 N N . HIS A 1 89 ? -18.142 7.53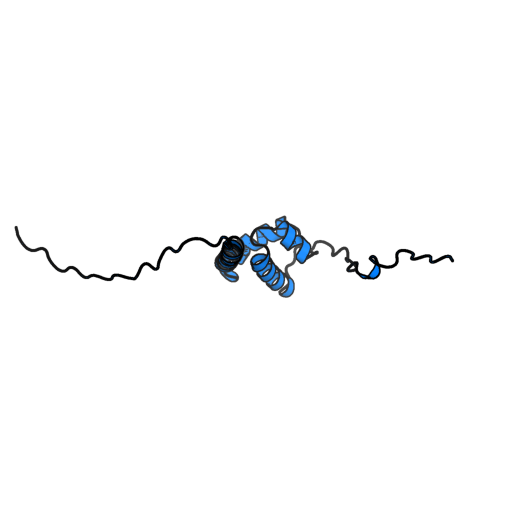9 14.777 1.00 48.09 89 HIS A N 1
ATOM 710 C CA . HIS A 1 89 ? -18.957 7.470 16.001 1.00 48.09 89 HIS A CA 1
ATOM 711 C C . HIS A 1 89 ? -18.981 8.782 16.813 1.00 48.09 89 HIS A C 1
ATOM 713 O O . HIS A 1 89 ? -19.550 8.826 17.899 1.00 48.09 89 HIS A O 1
ATOM 719 N N . ILE A 1 90 ? -18.483 9.910 16.292 1.00 51.38 90 ILE A N 1
ATOM 720 C CA . ILE A 1 90 ? -18.812 11.223 16.883 1.00 51.38 90 ILE A CA 1
ATOM 721 C C . ILE A 1 90 ? -20.244 11.628 16.470 1.00 51.38 90 ILE A C 1
ATOM 723 O O . ILE A 1 90 ? -20.472 12.611 15.772 1.00 51.38 90 ILE A O 1
ATOM 727 N N . GLN A 1 91 ? -21.228 10.836 16.897 1.00 46.44 91 GLN A N 1
ATOM 728 C CA . GLN A 1 91 ? -22.573 11.308 17.202 1.00 46.44 91 GLN A CA 1
ATOM 729 C C . GLN A 1 91 ? -22.720 11.216 18.728 1.00 46.44 91 GLN A C 1
ATOM 731 O O . GLN A 1 91 ? -22.560 10.127 19.281 1.00 46.44 91 GLN A O 1
ATOM 736 N N . PRO A 1 92 ? -22.984 12.324 19.444 1.00 50.53 92 PRO A N 1
ATOM 737 C CA . PRO A 1 92 ? -23.182 12.275 20.883 1.00 50.53 92 PRO A CA 1
ATOM 738 C C . PRO A 1 92 ? -24.532 11.606 21.151 1.00 50.53 92 PRO A C 1
ATOM 740 O O . PRO A 1 92 ? -25.581 12.221 20.980 1.00 50.53 92 PRO A O 1
ATOM 743 N N . GLY A 1 93 ? -24.522 10.337 21.548 1.00 50.25 93 GLY A N 1
ATOM 744 C CA . GLY A 1 93 ? -25.766 9.658 21.884 1.00 50.25 93 GLY A CA 1
ATOM 745 C C . GLY A 1 93 ? -25.603 8.181 22.200 1.00 50.25 93 GLY A C 1
ATOM 746 O O . GLY A 1 93 ? -25.475 7.367 21.298 1.00 50.25 93 GLY A O 1
ATOM 747 N N . THR A 1 94 ? -25.707 7.879 23.496 1.00 46.44 94 THR A N 1
ATOM 748 C CA . THR A 1 94 ? -26.159 6.607 24.089 1.00 46.44 94 THR A CA 1
ATOM 749 C C . THR A 1 94 ? -25.232 5.394 23.935 1.00 46.44 94 THR A C 1
ATOM 751 O O . THR A 1 94 ? -25.242 4.692 22.934 1.00 46.44 94 THR A O 1
ATOM 754 N N . THR A 1 95 ? -24.388 5.159 24.943 1.00 51.94 95 THR A N 1
ATOM 755 C CA . THR A 1 95 ? -24.458 4.030 25.898 1.00 51.94 95 THR A CA 1
ATOM 756 C C . THR A 1 95 ? -25.066 2.729 25.361 1.00 51.94 95 THR A C 1
ATOM 758 O O . THR A 1 95 ? -26.246 2.681 25.026 1.00 51.94 95 THR A O 1
ATOM 761 N N . SER A 1 96 ? -24.267 1.662 25.357 1.00 51.09 96 SER A N 1
ATOM 762 C CA . SER A 1 96 ? -24.672 0.271 25.630 1.00 51.09 96 SER A CA 1
ATOM 763 C C . SER A 1 96 ? -23.380 -0.541 25.806 1.00 51.09 96 SER A C 1
ATOM 765 O O . SER A 1 96 ? -22.747 -0.919 24.828 1.00 51.09 96 SER A O 1
ATOM 767 N N . THR A 1 97 ? -22.762 -0.473 26.984 1.00 45.41 97 THR A N 1
ATOM 768 C CA . THR A 1 97 ? -22.934 -1.438 28.086 1.00 45.41 97 THR A CA 1
ATOM 769 C C . THR A 1 97 ? -22.154 -2.725 27.813 1.00 45.41 97 THR A C 1
ATOM 771 O O . THR A 1 97 ? -22.554 -3.583 27.033 1.00 45.41 97 THR A O 1
ATOM 774 N N . GLU A 1 98 ? -20.999 -2.788 28.477 1.00 53.38 98 GLU A N 1
ATOM 775 C CA . GLU A 1 98 ? -20.388 -3.984 29.057 1.00 53.38 98 GLU A CA 1
ATOM 776 C C . GLU A 1 98 ? -21.324 -5.203 29.135 1.00 53.38 98 GLU A C 1
ATOM 778 O O . GLU A 1 98 ? -22.446 -5.134 29.628 1.00 53.38 98 GLU A O 1
ATOM 783 N N . SER A 1 99 ? -20.860 -6.361 28.684 1.00 51.66 99 SER A N 1
ATOM 784 C CA . SER A 1 99 ? -21.468 -7.625 29.091 1.00 51.66 99 SER A CA 1
ATOM 785 C C . SER A 1 99 ? -20.372 -8.513 29.630 1.00 51.66 99 SER A C 1
ATOM 787 O O . SER A 1 99 ? -19.630 -9.162 28.897 1.00 51.66 99 SER A O 1
ATOM 789 N N . ALA A 1 100 ? -20.284 -8.413 30.953 1.00 54.59 100 ALA A N 1
ATOM 790 C CA . ALA A 1 100 ? -19.610 -9.290 31.875 1.00 54.59 100 ALA A CA 1
ATOM 791 C C . ALA A 1 100 ? -19.839 -10.768 31.534 1.00 54.59 100 ALA A C 1
ATOM 793 O O . ALA A 1 100 ? -20.964 -11.269 31.475 1.00 54.59 100 ALA A O 1
ATOM 794 N N . GLU A 1 101 ? -18.712 -11.438 31.347 1.00 52.50 101 GLU A N 1
ATOM 795 C CA . GLU A 1 101 ? -18.383 -12.759 31.875 1.00 52.50 101 GLU A CA 1
ATOM 796 C C . GLU A 1 101 ? -19.315 -13.156 33.035 1.00 52.50 101 GLU A C 1
ATOM 798 O O . GLU A 1 101 ? -19.296 -12.559 34.109 1.00 52.50 101 GLU A O 1
ATOM 803 N N . ASN A 1 102 ? -20.153 -14.164 32.803 1.00 51.78 102 ASN A N 1
ATOM 804 C CA . ASN A 1 102 ? -20.813 -14.916 33.861 1.00 51.78 102 ASN A CA 1
ATOM 805 C C . ASN A 1 102 ? -20.570 -16.396 33.585 1.00 51.78 102 ASN A C 1
ATOM 807 O O . ASN A 1 102 ? -21.319 -17.054 32.862 1.00 51.78 102 ASN A O 1
ATOM 811 N N . ASP A 1 103 ? -19.472 -16.880 34.154 1.00 53.97 103 ASP A N 1
ATOM 812 C CA . ASP A 1 103 ? -19.237 -18.289 34.422 1.00 53.97 103 ASP A CA 1
ATOM 813 C C . ASP A 1 103 ? -20.139 -18.655 35.612 1.00 53.97 103 ASP A C 1
ATOM 815 O O . ASP A 1 103 ? -19.885 -18.253 36.748 1.00 53.97 103 ASP A O 1
ATOM 819 N N . VAL A 1 104 ? -21.266 -19.318 35.343 1.00 59.81 104 VAL A N 1
ATOM 820 C CA . VAL A 1 104 ? -22.112 -19.905 36.389 1.00 59.81 104 VAL A CA 1
ATOM 821 C C . VAL A 1 104 ? -22.257 -21.392 36.109 1.00 59.81 104 VAL A C 1
ATOM 823 O O . VAL A 1 104 ? -23.061 -21.843 35.294 1.00 59.81 104 VAL A O 1
ATOM 826 N N . GLU A 1 105 ? -21.422 -22.129 36.831 1.00 50.94 105 GLU A N 1
ATOM 827 C CA . GLU A 1 105 ? -21.547 -23.531 37.193 1.00 50.94 105 GLU A CA 1
ATOM 828 C C . GLU A 1 1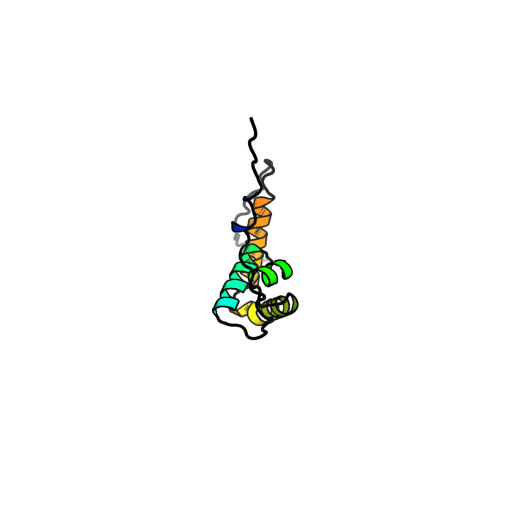05 ? -22.980 -23.850 37.662 1.00 50.94 105 GLU A C 1
ATOM 830 O O . GLU A 1 105 ? -23.477 -23.256 38.618 1.00 50.94 105 GLU A O 1
ATOM 835 N N . ASN A 1 106 ? -23.646 -24.820 37.028 1.00 51.88 106 ASN A N 1
ATOM 836 C CA . ASN A 1 106 ? -24.796 -25.480 37.642 1.00 51.88 106 ASN A CA 1
ATOM 837 C C . ASN A 1 106 ? -24.648 -27.001 37.561 1.00 51.88 106 ASN A C 1
ATOM 839 O O . ASN A 1 106 ? -25.013 -27.650 36.579 1.00 51.88 106 ASN A O 1
ATOM 843 N N . SER A 1 107 ? -24.112 -27.549 38.647 1.00 54.06 107 SER A N 1
ATOM 844 C CA . SER A 1 107 ? -24.232 -28.947 39.033 1.00 54.06 107 SER A CA 1
ATOM 845 C C . SER A 1 107 ? -25.646 -29.217 39.549 1.00 54.06 107 SER A C 1
ATOM 847 O O . SER A 1 107 ? -25.955 -28.822 40.668 1.00 54.06 107 SER A O 1
ATOM 849 N N . ASN A 1 108 ? -26.481 -29.924 38.783 1.00 52.41 108 ASN A N 1
ATOM 850 C CA . ASN A 1 108 ? -27.489 -30.871 39.287 1.00 52.41 108 ASN A CA 1
ATOM 851 C C . ASN A 1 108 ? -28.399 -31.386 38.163 1.00 52.41 108 ASN A C 1
ATOM 853 O O . ASN A 1 108 ? -29.106 -30.635 37.508 1.00 52.41 108 ASN A O 1
ATOM 857 N N . ASN A 1 109 ? -28.458 -32.705 38.005 1.00 50.56 109 ASN A N 1
ATOM 858 C CA . ASN A 1 109 ? -29.749 -33.376 37.894 1.00 50.56 109 ASN A CA 1
ATOM 859 C C . ASN A 1 109 ? -29.568 -34.859 38.201 1.00 50.56 109 ASN A C 1
ATOM 861 O O . ASN A 1 109 ? -29.043 -35.629 37.401 1.00 50.56 109 ASN A O 1
ATOM 865 N N . GLY A 1 110 ? -30.006 -35.234 39.399 1.00 49.47 110 GLY A N 1
ATOM 866 C CA . GLY A 1 110 ? -30.450 -36.584 39.689 1.00 49.47 110 GLY A CA 1
ATOM 867 C C . GLY A 1 110 ? -31.972 -36.639 39.594 1.00 49.47 110 GLY A C 1
ATOM 868 O O . GLY A 1 110 ? -32.645 -35.675 39.960 1.00 49.47 110 GLY A O 1
ATOM 869 N N . THR A 1 111 ? -32.474 -37.795 39.163 1.00 45.78 111 THR A N 1
ATOM 870 C CA . THR A 1 111 ? -33.659 -38.531 39.657 1.00 45.78 111 THR A CA 1
ATOM 871 C C . THR A 1 111 ? -34.512 -39.055 38.503 1.00 45.78 111 THR A C 1
ATOM 873 O O . THR A 1 111 ? -34.956 -38.295 37.643 1.00 45.78 111 THR A O 1
ATOM 876 N N . GLY A 1 112 ? -34.744 -40.367 38.541 1.00 44.59 112 GLY A N 1
ATOM 877 C CA . GLY A 1 112 ? -35.603 -41.149 37.661 1.00 44.59 112 GLY A CA 1
ATOM 878 C C . GLY A 1 112 ? -35.271 -42.619 37.817 1.00 44.59 112 GLY A C 1
ATOM 879 O O . GLY A 1 112 ? -34.533 -43.120 36.946 1.00 44.59 112 GLY A O 1
#

Organism: NCBI:txid116150

Secondary structure (DSSP, 8-state):
--------SSSTTS----------PPPHHHHHHHHHHHHHHTT-HHHHHHHHSS--HHHHHHHHHHTTTTTTHHHHHHHHHHHHHHHTT-S---------------------

pLDDT: mean 76.52, std 20.61, range [44.59, 96.88]

InterPro domains:
  IPR001005 SANT/Myb domain [PF00249] (25-68)
  IPR001005 SANT/Myb domain [SM00717] (22-70)
  IPR001005 SANT/Myb domain [cd00167] (25-67)
  IPR009057 Homedomain-like superfamily [SSF46689] (12-73)
  IPR017884 SANT domain [PS51293] (21-72)
  IPR051571 Nuclear receptor corepressor [PTHR13992] (14-102)

Sequence (112 aa):
MKRKVGDAGVEELRPGEPPAKINSRWTNDELLMAVTAVRKYGKDFQAIAETLGTKTEAHIRTFFISYRRRYNLDAVLREHEADRGNANHIQPGTTSTESAENDVENSNNGTG

Radius of gyration: 25.25 Å; chains: 1; bounding box: 47×93×53 Å